Protein AF-A0A5C2RW11-F1 (afdb_monomer_lite)

pLDDT: mean 87.4, std 7.94, range [48.97, 96.69]

Organism: NCBI:txid1328759

Secondary structure (DSSP, 8-state):
-----TTS--HHHHHHHHHHHHHHHT----TTTS-GGGSSPPPPPHHHHHHHHHHHHHHHHHHHHHHSHHHHHHTTT-TTPSPS--

InterPro domains:
  IPR002156 Ribonuclease H domain [PS50879] (1-25)
  IPR012337 Ribonuclease H-like superfamily [SSF53098] (2-26)
  IPR036397 Ribonuclease H superfamily [G3DSA:3.30.420.10] (1-34)

Structure (mmCIF, N/CA/C/O backbone):
data_AF-A0A5C2RW11-F1
#
_entry.id   AF-A0A5C2RW11-F1
#
loop_
_atom_site.group_PDB
_atom_site.id
_atom_site.type_symbol
_atom_site.label_atom_id
_atom_site.label_alt_id
_atom_site.label_comp_id
_atom_site.label_asym_id
_atom_site.label_entity_id
_atom_site.label_seq_id
_atom_site.pdbx_PDB_ins_code
_atom_site.Cartn_x
_atom_site.Cartn_y
_atom_site.Cartn_z
_atom_site.occupancy
_atom_site.B_iso_or_equiv
_atom_site.auth_seq_id
_atom_site.auth_comp_id
_atom_site.auth_asym_id
_atom_site.auth_atom_id
_atom_site.pdbx_PDB_model_num
ATOM 1 N N . LEU A 1 1 ? -9.962 -5.261 27.935 1.00 71.81 1 LEU A N 1
ATOM 2 C CA . LEU A 1 1 ? -10.222 -5.773 26.568 1.00 71.81 1 LEU A CA 1
ATOM 3 C C . LEU A 1 1 ? -10.885 -7.134 26.687 1.00 71.81 1 LEU A C 1
ATOM 5 O O . LEU A 1 1 ? -10.436 -7.926 27.507 1.00 71.81 1 LEU A O 1
ATOM 9 N N . ARG A 1 2 ? -11.963 -7.376 25.936 1.00 85.88 2 ARG A N 1
ATOM 10 C CA . ARG A 1 2 ? -12.704 -8.642 25.946 1.00 85.88 2 ARG A CA 1
ATOM 11 C C . ARG A 1 2 ? -12.842 -9.108 24.504 1.00 85.88 2 ARG A C 1
ATOM 13 O O . ARG A 1 2 ? -13.325 -8.345 23.675 1.00 85.88 2 ARG A O 1
ATOM 20 N N . TRP A 1 3 ? -12.363 -10.310 24.216 1.00 86.94 3 TRP A N 1
ATOM 21 C CA . TRP A 1 3 ? -12.495 -10.904 22.892 1.00 86.94 3 TRP A CA 1
ATOM 22 C C . TRP A 1 3 ? -13.917 -11.417 22.716 1.00 86.94 3 TRP A C 1
ATOM 24 O O . TRP A 1 3 ? -14.485 -12.012 23.633 1.00 86.94 3 TRP A O 1
ATOM 34 N N . VAL A 1 4 ? -14.485 -11.139 21.550 1.00 87.50 4 VAL A N 1
ATOM 35 C CA . VAL A 1 4 ? -15.855 -11.486 21.192 1.00 87.50 4 VAL A CA 1
ATOM 36 C C . VAL A 1 4 ? -15.789 -12.294 19.893 1.00 87.50 4 VAL A C 1
ATOM 38 O O . VAL A 1 4 ? -15.014 -11.920 19.010 1.00 87.50 4 VAL A O 1
ATOM 41 N N . PRO A 1 5 ? -16.517 -13.416 19.774 1.00 87.81 5 PRO A N 1
ATOM 42 C CA . PRO A 1 5 ? -16.535 -14.191 18.540 1.00 87.81 5 PRO A CA 1
ATOM 43 C C . PRO A 1 5 ? -17.173 -13.380 17.405 1.00 87.81 5 PRO A C 1
ATOM 45 O O . PRO A 1 5 ? -18.202 -12.733 17.596 1.00 87.81 5 PRO A O 1
ATOM 48 N N . GLY A 1 6 ? -16.547 -13.415 16.228 1.00 84.31 6 GLY A N 1
ATOM 49 C CA . GLY A 1 6 ? -17.087 -12.792 15.019 1.00 84.31 6 GLY A CA 1
ATOM 50 C C . GLY A 1 6 ? -18.231 -13.611 14.418 1.00 84.31 6 GLY A C 1
ATOM 51 O O . GLY A 1 6 ? -18.289 -14.825 14.618 1.00 84.31 6 GLY A O 1
ATOM 52 N N . HIS A 1 7 ? -19.117 -12.950 13.668 1.00 76.12 7 HIS A N 1
ATOM 53 C CA . HIS A 1 7 ? -20.249 -13.577 12.967 1.00 76.12 7 HIS A CA 1
ATOM 54 C C . HIS A 1 7 ? -21.196 -14.366 13.889 1.00 76.12 7 HIS A C 1
ATOM 56 O O . HIS A 1 7 ? -21.664 -15.447 13.541 1.00 76.12 7 HIS A O 1
ATOM 62 N N . GLN A 1 8 ? -21.430 -13.852 15.096 1.00 84.38 8 GLN A N 1
ATOM 63 C CA . GLN A 1 8 ? -22.375 -14.419 16.069 1.00 84.38 8 GLN A CA 1
ATOM 64 C C . GLN A 1 8 ? -23.569 -13.483 16.312 1.00 84.38 8 GLN A C 1
ATOM 66 O O . GLN A 1 8 ? -24.169 -13.520 17.383 1.00 84.38 8 GLN A O 1
ATOM 71 N N . ASP A 1 9 ? -23.865 -12.599 15.353 1.00 84.62 9 ASP A N 1
ATOM 72 C CA . ASP A 1 9 ? -24.977 -11.639 15.403 1.00 84.62 9 ASP A CA 1
ATOM 73 C C . ASP A 1 9 ? -24.996 -10.775 16.675 1.00 84.62 9 ASP A C 1
ATOM 75 O O . ASP A 1 9 ? -26.038 -10.357 17.188 1.00 84.62 9 ASP A O 1
ATOM 79 N N . ILE A 1 10 ? -23.813 -10.486 17.217 1.00 88.25 10 ILE A N 1
ATOM 80 C CA . ILE A 1 10 ? -23.683 -9.634 18.394 1.00 88.25 10 ILE A CA 1
ATOM 81 C C . ILE A 1 10 ? -23.882 -8.202 17.922 1.00 88.25 10 ILE A C 1
ATOM 83 O O . ILE A 1 10 ? -22.988 -7.626 17.308 1.00 88.25 10 ILE A O 1
ATOM 87 N N . ALA A 1 11 ? -25.042 -7.626 18.237 1.00 89.06 11 ALA A N 1
ATOM 88 C CA . ALA A 1 11 ? -25.500 -6.348 17.687 1.00 89.06 11 ALA A CA 1
ATOM 89 C C . ALA A 1 11 ? -24.423 -5.245 17.669 1.00 89.06 11 ALA A C 1
ATOM 91 O O . ALA A 1 11 ? -24.236 -4.580 16.656 1.00 89.06 11 ALA A O 1
ATOM 92 N N . GLY A 1 12 ? -23.660 -5.087 18.758 1.00 88.19 12 GLY A N 1
ATOM 93 C CA . GLY A 1 12 ? -22.585 -4.090 18.822 1.00 88.19 12 GLY A CA 1
ATOM 94 C C . GLY A 1 12 ? -21.381 -4.393 17.918 1.00 88.19 12 GLY A C 1
ATOM 95 O O . GLY A 1 12 ? -20.774 -3.466 17.389 1.00 88.19 12 GLY A O 1
ATOM 96 N N . ASN A 1 13 ? -21.042 -5.670 17.719 1.00 89.62 13 ASN A N 1
ATOM 97 C CA . ASN A 1 13 ? -19.988 -6.089 16.792 1.00 89.62 13 ASN A CA 1
ATOM 98 C C . ASN A 1 13 ? -20.424 -5.880 15.338 1.00 89.62 13 ASN A C 1
ATOM 100 O O . ASN A 1 13 ? -19.673 -5.312 14.553 1.00 89.62 13 ASN A O 1
ATOM 104 N N . GLU A 1 14 ? -21.651 -6.281 15.004 1.00 91.19 14 GLU A N 1
ATOM 105 C CA . GLU A 1 14 ? -22.193 -6.132 13.650 1.00 91.19 14 GLU A CA 1
ATOM 106 C C . GLU A 1 14 ? -22.349 -4.656 13.267 1.00 91.19 14 GLU A C 1
ATOM 108 O O . GLU A 1 14 ? -22.005 -4.260 12.156 1.00 91.19 14 GLU A O 1
ATOM 113 N N . GLN A 1 15 ? -22.790 -3.807 14.201 1.00 90.56 15 GLN A N 1
ATOM 114 C CA . GLN A 1 15 ? -22.867 -2.367 13.959 1.00 90.56 15 GLN A CA 1
ATOM 115 C C . GLN A 1 15 ? -21.478 -1.761 13.726 1.00 90.56 15 GLN A C 1
ATOM 117 O O . GLN A 1 15 ? -21.305 -0.968 12.803 1.00 90.56 15 GLN A O 1
ATOM 122 N N . ALA A 1 16 ? -20.474 -2.164 14.509 1.00 89.56 16 ALA A N 1
ATOM 123 C CA . ALA A 1 16 ? -19.100 -1.718 14.298 1.00 89.56 16 ALA A CA 1
ATOM 124 C C . ALA A 1 16 ? -18.535 -2.175 12.940 1.00 89.56 16 ALA A C 1
ATOM 126 O O . ALA A 1 16 ? -17.856 -1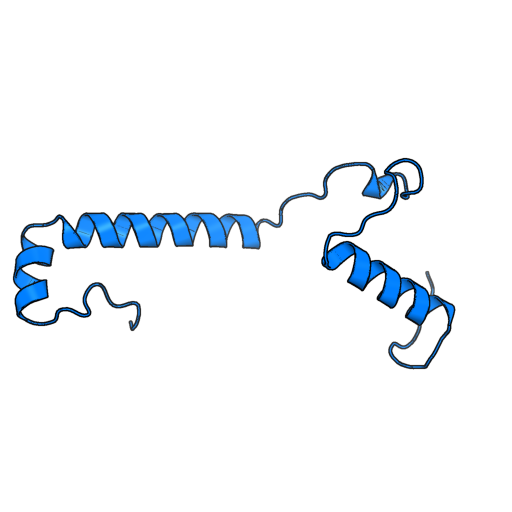.395 12.276 1.00 89.56 16 ALA A O 1
ATOM 127 N N . ASP A 1 17 ? -18.830 -3.404 12.509 1.00 90.06 17 ASP A N 1
ATOM 128 C CA . ASP A 1 17 ? -18.412 -3.930 11.205 1.00 90.06 17 ASP A CA 1
ATOM 129 C C . ASP A 1 17 ? -19.092 -3.194 10.037 1.00 90.06 17 ASP A C 1
ATOM 131 O O . ASP A 1 17 ? -18.431 -2.829 9.062 1.00 90.06 17 ASP A O 1
ATOM 135 N N . CYS A 1 18 ? -20.389 -2.894 10.152 1.00 91.50 18 CYS A N 1
ATOM 136 C CA . CYS A 1 18 ? -21.113 -2.070 9.182 1.00 91.50 18 CYS A CA 1
ATOM 137 C C . CYS A 1 18 ? -20.483 -0.678 9.028 1.00 91.50 18 CYS A C 1
ATOM 139 O O . CYS A 1 18 ? -20.176 -0.267 7.910 1.00 91.50 18 CYS A O 1
ATOM 141 N N . GLU A 1 19 ? -20.233 0.025 10.134 1.00 90.94 19 GLU A N 1
ATOM 142 C CA . GLU A 1 19 ? -19.596 1.350 10.107 1.00 90.94 19 GLU A CA 1
ATOM 143 C C . GLU A 1 19 ? -18.164 1.280 9.551 1.00 90.94 19 GLU A C 1
ATOM 145 O O . GLU A 1 19 ? -17.743 2.141 8.778 1.00 90.94 19 GLU A O 1
ATOM 150 N N . ALA A 1 20 ? -17.415 0.221 9.877 1.00 89.56 20 ALA A N 1
ATOM 151 C CA . ALA A 1 20 ? -16.081 -0.000 9.324 1.00 89.56 20 ALA A CA 1
ATOM 152 C C . ALA A 1 20 ? -16.109 -0.214 7.800 1.00 89.56 20 ALA A C 1
ATOM 154 O O . ALA A 1 20 ? -15.240 0.302 7.093 1.00 89.56 20 ALA A O 1
ATOM 155 N N . LYS A 1 21 ? -17.111 -0.932 7.277 1.00 91.81 21 LYS A N 1
ATOM 156 C CA . LYS A 1 21 ? -17.318 -1.111 5.831 1.00 91.81 21 LYS A CA 1
ATOM 157 C C . LYS A 1 21 ? -17.674 0.202 5.134 1.00 91.81 21 LYS A C 1
ATOM 159 O O . LYS A 1 21 ? -17.117 0.473 4.072 1.00 91.81 21 LYS A O 1
ATOM 164 N N . LEU A 1 22 ? -18.540 1.026 5.729 1.00 91.50 22 LEU A N 1
ATOM 165 C CA . LEU A 1 22 ? -18.877 2.359 5.208 1.00 91.50 22 LEU A CA 1
ATOM 166 C C . LEU A 1 22 ? -17.637 3.263 5.157 1.00 91.50 22 LEU A C 1
ATOM 168 O O . LEU A 1 22 ? -17.316 3.825 4.109 1.00 91.50 22 LEU A O 1
ATOM 172 N N . ALA A 1 23 ? -16.856 3.290 6.240 1.00 88.88 23 ALA A N 1
ATOM 173 C CA . ALA A 1 23 ? -15.594 4.023 6.292 1.00 88.88 23 ALA A CA 1
ATOM 174 C C . ALA A 1 23 ? -14.585 3.549 5.237 1.00 88.88 23 ALA A C 1
ATOM 176 O O . ALA A 1 23 ? -13.918 4.371 4.606 1.00 88.88 23 ALA A O 1
ATOM 177 N N . ALA A 1 24 ? -14.491 2.238 4.997 1.00 86.44 24 ALA A N 1
ATOM 178 C CA . ALA A 1 24 ? -13.635 1.679 3.952 1.00 86.44 24 ALA A CA 1
ATOM 179 C C . ALA A 1 24 ? -14.106 2.035 2.529 1.00 86.44 24 ALA A C 1
ATOM 181 O O . ALA A 1 24 ? -13.274 2.137 1.626 1.00 86.44 24 ALA A O 1
ATOM 182 N N . ALA A 1 25 ? -15.411 2.246 2.327 1.00 90.81 25 ALA A N 1
ATOM 183 C CA . ALA A 1 25 ? -15.979 2.714 1.063 1.00 90.81 25 ALA A CA 1
ATOM 184 C C . ALA A 1 25 ? -15.759 4.222 0.819 1.00 90.81 25 ALA A C 1
ATOM 186 O O . ALA A 1 25 ? -15.899 4.681 -0.313 1.00 90.81 25 ALA A O 1
ATOM 187 N N . GLY A 1 26 ? -15.359 4.972 1.851 1.00 85.06 26 GLY A N 1
ATOM 188 C CA . GLY A 1 26 ? -15.059 6.404 1.784 1.00 85.06 26 GLY A CA 1
ATOM 189 C C . GLY A 1 26 ? -16.006 7.285 2.600 1.00 85.06 26 GLY A C 1
ATOM 190 O O . GLY A 1 26 ? -15.730 8.476 2.753 1.00 85.06 26 GLY A O 1
ATOM 191 N N . ASP A 1 27 ? -17.069 6.714 3.170 1.00 87.31 27 ASP A N 1
ATOM 192 C CA . ASP A 1 27 ? -18.029 7.437 3.999 1.00 87.31 27 ASP A CA 1
ATOM 193 C C . ASP A 1 27 ? -17.516 7.521 5.436 1.00 87.31 27 ASP A C 1
ATOM 195 O O . ASP A 1 27 ? -17.518 6.544 6.180 1.00 87.31 27 ASP A O 1
ATOM 199 N N . SER A 1 28 ? -17.054 8.701 5.846 1.00 84.06 28 SER A N 1
ATOM 200 C CA . SER A 1 28 ? -16.512 8.911 7.189 1.00 84.06 28 SER A CA 1
ATOM 201 C C . SER A 1 28 ? -17.297 9.965 7.953 1.00 84.06 28 SER A C 1
ATOM 203 O O . SER A 1 28 ? -17.725 10.985 7.411 1.00 84.06 28 SER A O 1
ATOM 205 N N . SER A 1 29 ? -17.454 9.729 9.253 1.00 86.50 29 SER A N 1
ATOM 206 C CA . SER A 1 29 ? -18.013 10.718 10.170 1.00 86.50 29 SER A CA 1
ATOM 207 C C . SER A 1 29 ? -17.115 11.959 10.287 1.00 86.50 29 SER A C 1
ATOM 209 O O . SER A 1 29 ? -15.931 11.956 9.943 1.00 86.50 29 SER A O 1
ATOM 211 N N . SER A 1 30 ? -17.669 13.045 10.829 1.00 89.44 30 SER A N 1
ATOM 212 C CA . SER A 1 30 ? -16.882 14.239 11.148 1.00 89.44 30 SER A CA 1
ATOM 213 C C . SER A 1 30 ? -15.714 1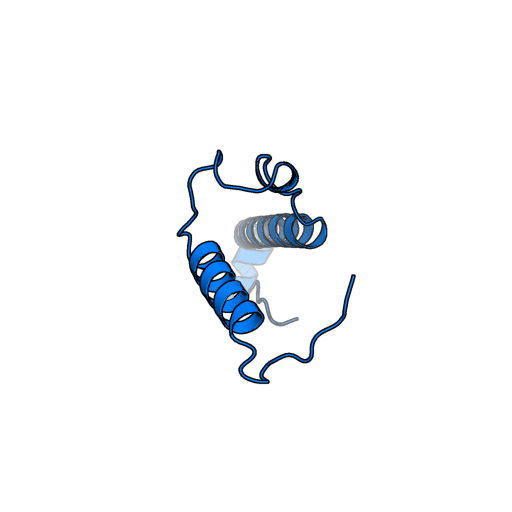3.907 12.082 1.00 89.44 30 SER A C 1
ATOM 215 O O . SER A 1 30 ? -15.882 13.220 13.089 1.00 89.44 30 SER A O 1
ATOM 217 N N . ILE A 1 31 ? -14.543 14.494 11.827 1.00 87.75 31 ILE A N 1
ATOM 218 C CA . ILE A 1 31 ? -13.314 14.259 12.604 1.00 87.75 31 ILE A CA 1
ATOM 219 C C . ILE A 1 31 ? -13.475 14.528 14.111 1.00 87.75 31 ILE A C 1
ATOM 221 O O . ILE A 1 31 ? -12.755 13.966 14.931 1.00 87.75 31 ILE A O 1
ATOM 225 N N . ARG A 1 32 ? -14.436 15.377 14.504 1.00 89.75 32 ARG A N 1
ATOM 226 C CA . ARG A 1 32 ? -14.737 15.677 15.916 1.00 89.75 32 ARG A CA 1
ATOM 227 C C . ARG A 1 32 ? -15.427 14.514 16.634 1.00 89.75 32 ARG A C 1
ATOM 229 O O . ARG A 1 32 ? -15.260 14.384 17.845 1.00 89.75 32 ARG A O 1
ATOM 236 N N . LEU A 1 33 ? -16.172 13.692 15.894 1.00 90.12 33 LEU A N 1
ATOM 237 C CA . LEU A 1 33 ? -16.866 12.502 16.395 1.00 90.12 33 LEU A CA 1
ATOM 238 C C . LEU A 1 33 ? -15.933 11.289 16.479 1.00 90.12 33 LEU A C 1
ATOM 240 O O . LEU A 1 33 ? -16.205 10.358 17.231 1.00 90.12 33 LEU A O 1
ATOM 244 N N . LEU A 1 34 ? -14.806 11.320 15.763 1.00 88.75 34 LEU A N 1
ATOM 245 C CA . LEU A 1 34 ? -13.815 10.257 15.821 1.00 88.75 34 LEU A CA 1
ATOM 246 C C . LEU A 1 34 ? -13.074 10.238 17.174 1.00 88.75 34 LEU A C 1
ATOM 248 O O . LEU A 1 34 ? -12.788 11.300 17.756 1.00 88.75 34 LEU A O 1
ATOM 252 N N . PRO A 1 35 ? -12.696 9.042 17.664 1.00 88.50 35 PRO A N 1
ATOM 253 C CA . PRO A 1 35 ? -11.779 8.897 18.788 1.00 88.50 35 PRO A CA 1
ATOM 254 C C . PRO A 1 35 ? -10.476 9.673 18.546 1.00 88.50 35 PRO A C 1
ATOM 256 O O . PRO A 1 35 ? -10.007 9.694 17.408 1.00 88.50 35 PRO A O 1
ATOM 259 N N . PRO A 1 36 ? -9.833 10.259 19.578 1.00 89.38 36 PRO A N 1
ATOM 260 C CA . PRO A 1 36 ? -8.624 11.077 19.419 1.00 89.38 36 PRO A CA 1
ATOM 261 C C . PRO A 1 36 ? -7.517 10.437 18.567 1.00 89.38 36 PRO A C 1
ATOM 263 O O . PRO A 1 36 ? -6.879 11.132 17.782 1.00 89.38 36 PRO A O 1
ATOM 266 N N . ALA A 1 37 ? -7.342 9.116 18.667 1.00 86.25 37 ALA A N 1
ATOM 267 C CA . ALA A 1 37 ? -6.358 8.354 17.896 1.00 86.25 37 ALA A CA 1
ATOM 268 C C . ALA A 1 37 ? -6.620 8.341 16.376 1.00 86.25 37 ALA A C 1
ATOM 270 O O . ALA A 1 37 ? -5.682 8.196 15.602 1.00 86.25 37 ALA A O 1
ATOM 271 N N . LEU A 1 38 ? -7.875 8.508 15.951 1.00 87.44 38 LEU A N 1
ATOM 272 C CA . LEU A 1 38 ? -8.299 8.512 14.545 1.00 87.44 38 LEU A CA 1
ATOM 273 C C . LEU A 1 38 ? -8.534 9.929 14.000 1.00 87.44 38 LEU A C 1
ATOM 275 O O . LEU A 1 38 ? -8.966 10.093 12.864 1.00 87.44 38 LEU A O 1
ATOM 279 N N . ARG A 1 39 ? -8.252 10.971 14.796 1.00 91.12 39 ARG A N 1
ATOM 280 C CA . ARG A 1 39 ? -8.330 12.376 14.350 1.00 91.12 39 ARG A CA 1
ATOM 281 C C . ARG A 1 39 ? -7.107 12.819 13.558 1.00 91.12 39 ARG A C 1
ATOM 283 O O . ARG A 1 39 ? -7.089 13.930 13.041 1.00 91.12 39 ARG A O 1
ATOM 290 N N . GLN A 1 40 ? -6.074 11.988 13.520 1.00 88.25 40 GLN A N 1
ATOM 291 C CA . GLN A 1 40 ? -4.871 12.214 12.737 1.00 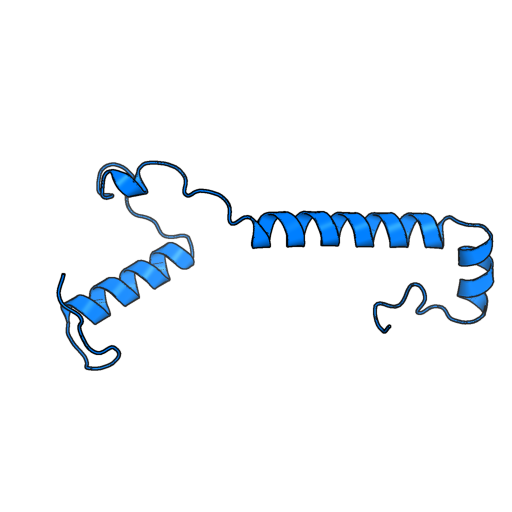88.25 40 GLN A CA 1
ATOM 292 C C . GLN A 1 40 ? -4.834 11.217 11.577 1.00 88.25 40 GLN A C 1
ATOM 294 O O . GLN A 1 40 ? -5.381 10.118 11.708 1.00 88.25 40 GLN A O 1
ATOM 299 N N . PRO A 1 41 ? -4.185 11.568 10.455 1.00 85.00 41 PRO A N 1
ATOM 300 C CA . PRO A 1 41 ? -3.970 10.628 9.368 1.00 85.00 41 PRO A CA 1
ATOM 301 C C . PRO A 1 41 ? -3.290 9.356 9.877 1.00 85.00 41 PRO A C 1
ATOM 303 O O . PRO A 1 41 ? -2.309 9.417 10.622 1.00 85.00 41 PRO A O 1
ATOM 306 N N . LEU A 1 42 ? -3.807 8.201 9.459 1.00 85.62 42 LEU A N 1
ATOM 307 C CA . LEU A 1 42 ? -3.182 6.926 9.779 1.00 85.62 42 LEU A CA 1
ATOM 308 C C . LEU A 1 42 ? -1.802 6.835 9.111 1.00 85.62 42 LEU A C 1
ATOM 310 O O . LEU A 1 42 ? -1.629 7.310 7.982 1.00 85.62 42 LEU A O 1
ATOM 314 N N . PRO A 1 43 ? -0.817 6.206 9.772 1.00 87.50 43 PRO A N 1
ATOM 315 C CA . PRO A 1 43 ? 0.483 5.990 9.167 1.00 87.50 43 PRO A CA 1
ATOM 316 C C . PRO A 1 43 ? 0.347 5.130 7.908 1.00 87.50 43 PRO A C 1
ATOM 318 O O . PRO A 1 43 ? -0.405 4.154 7.862 1.00 87.50 43 PRO A O 1
ATOM 321 N N . VAL A 1 44 ? 1.116 5.480 6.880 1.00 87.31 44 VAL A N 1
ATOM 322 C CA . VAL A 1 44 ? 1.156 4.702 5.642 1.00 87.31 44 VAL A CA 1
ATOM 323 C C . VAL A 1 44 ? 1.810 3.352 5.924 1.00 87.31 44 VAL A C 1
ATOM 325 O O . VAL A 1 44 ? 2.899 3.274 6.492 1.00 87.31 44 VAL A O 1
ATOM 328 N N . SER A 1 45 ? 1.163 2.273 5.485 1.00 92.06 45 SER A N 1
ATOM 329 C CA . SER A 1 45 ? 1.750 0.935 5.550 1.00 92.06 45 SER A CA 1
ATOM 330 C C . SER A 1 45 ? 3.051 0.884 4.745 1.00 92.06 45 SER A C 1
ATOM 332 O O . SER A 1 45 ? 3.051 1.102 3.531 1.00 92.06 45 SER A O 1
ATOM 334 N N . LEU A 1 46 ? 4.158 0.531 5.407 1.00 93.38 46 LEU A N 1
ATOM 335 C CA . LEU A 1 46 ? 5.470 0.378 4.770 1.00 93.38 46 LEU A CA 1
ATOM 336 C C . LEU A 1 46 ? 5.421 -0.609 3.595 1.00 93.38 46 LEU A C 1
ATOM 338 O O . LEU A 1 46 ? 6.021 -0.369 2.548 1.00 93.38 46 LEU A O 1
ATOM 342 N N . ALA A 1 47 ? 4.687 -1.714 3.754 1.00 94.25 47 ALA A N 1
ATOM 343 C CA . ALA A 1 47 ? 4.512 -2.703 2.696 1.00 94.25 47 ALA A CA 1
ATOM 344 C C . ALA A 1 47 ? 3.798 -2.094 1.483 1.00 94.25 47 ALA A C 1
ATOM 346 O O . ALA A 1 47 ? 4.233 -2.292 0.348 1.00 94.25 47 ALA A O 1
ATOM 347 N N . LYS A 1 48 ? 2.749 -1.293 1.717 1.00 91.88 48 LYS A N 1
ATOM 348 C CA . LYS A 1 48 ? 2.026 -0.617 0.637 1.00 91.88 48 LYS A CA 1
ATOM 349 C C . LYS A 1 48 ? 2.901 0.414 -0.072 1.00 91.88 48 LYS A C 1
ATOM 351 O O . LYS A 1 48 ? 2.899 0.452 -1.299 1.00 91.88 48 LYS A O 1
ATOM 356 N N . ALA A 1 49 ? 3.687 1.189 0.674 1.00 94.50 49 ALA A N 1
ATOM 357 C CA . ALA A 1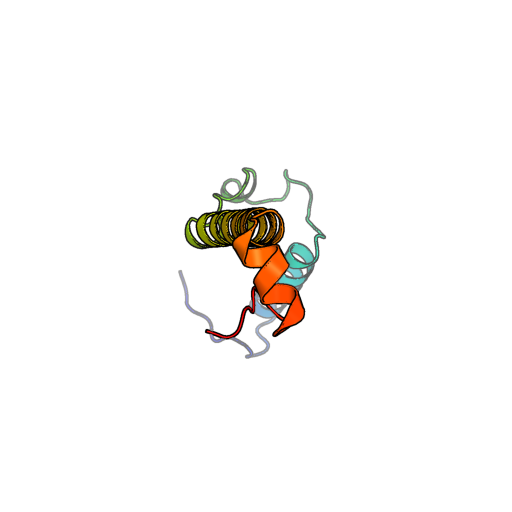 49 ? 4.628 2.151 0.103 1.00 94.50 49 ALA A CA 1
ATOM 358 C C . ALA A 1 49 ? 5.658 1.465 -0.815 1.00 94.50 49 ALA A C 1
ATOM 360 O O . ALA A 1 49 ? 5.863 1.902 -1.947 1.00 94.50 49 ALA A O 1
ATOM 361 N N . LYS A 1 50 ? 6.236 0.335 -0.379 1.00 96.31 50 LYS A N 1
ATOM 362 C CA . LYS A 1 50 ? 7.151 -0.472 -1.206 1.00 96.31 50 LYS A CA 1
ATOM 363 C C . LYS A 1 50 ? 6.483 -1.000 -2.476 1.00 96.31 50 LYS A C 1
ATOM 365 O O . LYS A 1 50 ? 7.083 -0.934 -3.542 1.00 96.31 50 LYS A O 1
ATOM 370 N N . GLN A 1 51 ? 5.248 -1.497 -2.384 1.00 95.38 51 GLN A N 1
ATOM 371 C CA . GLN A 1 51 ? 4.505 -1.975 -3.556 1.00 95.38 51 GLN A CA 1
ATOM 372 C C . GLN A 1 51 ? 4.271 -0.866 -4.587 1.00 95.38 51 GLN A C 1
ATOM 374 O O . GLN A 1 51 ? 4.449 -1.102 -5.779 1.00 95.38 51 GLN A O 1
ATOM 379 N N . VAL A 1 52 ? 3.887 0.334 -4.139 1.00 96.00 52 VAL A N 1
ATOM 380 C CA . VAL A 1 52 ? 3.692 1.489 -5.031 1.00 96.00 52 VAL A CA 1
ATOM 381 C C . VAL A 1 52 ? 5.005 1.848 -5.722 1.00 96.00 52 VAL A C 1
ATOM 383 O O . VAL A 1 52 ? 5.041 1.940 -6.946 1.00 96.00 52 VAL A O 1
ATOM 386 N N . TYR A 1 53 ? 6.092 1.950 -4.958 1.00 96.69 53 TYR A N 1
ATOM 387 C CA . TYR A 1 53 ? 7.407 2.273 -5.504 1.00 96.69 53 TYR A CA 1
ATOM 388 C C . TYR A 1 53 ? 7.907 1.229 -6.515 1.00 96.69 53 TYR A C 1
ATOM 390 O O . TYR A 1 53 ? 8.374 1.585 -7.595 1.00 96.69 53 TYR A O 1
ATOM 398 N N . ASN A 1 54 ? 7.768 -0.064 -6.207 1.00 96.19 54 ASN A N 1
ATOM 399 C CA . ASN A 1 54 ? 8.163 -1.136 -7.122 1.00 96.19 54 ASN A CA 1
ATOM 400 C C . ASN A 1 54 ? 7.347 -1.102 -8.418 1.00 96.19 54 ASN A C 1
ATOM 402 O O . ASN A 1 54 ? 7.916 -1.242 -9.496 1.00 96.19 54 ASN A O 1
ATOM 406 N N . LYS A 1 55 ? 6.039 -0.835 -8.331 1.00 95.50 55 LYS A N 1
ATOM 407 C CA . LYS A 1 55 ? 5.178 -0.693 -9.509 1.00 95.50 55 LYS A CA 1
ATOM 408 C C . LYS A 1 55 ? 5.621 0.470 -10.403 1.00 95.50 55 LYS A C 1
ATOM 410 O O . LYS A 1 55 ? 5.668 0.323 -11.622 1.00 95.50 55 LYS A O 1
ATOM 415 N N . GLU A 1 56 ? 5.974 1.614 -9.817 1.00 96.56 56 GLU A N 1
ATOM 416 C CA . GLU A 1 56 ? 6.549 2.734 -10.575 1.00 96.56 56 GLU A CA 1
ATOM 417 C C . GLU A 1 56 ? 7.887 2.358 -11.226 1.00 96.56 56 GLU A C 1
ATOM 419 O O . GLU A 1 56 ? 8.165 2.738 -12.366 1.00 96.56 56 GLU A O 1
ATOM 424 N N . LEU A 1 57 ? 8.727 1.602 -10.515 1.00 96.12 57 LEU A N 1
ATOM 425 C CA . LEU A 1 57 ? 10.020 1.156 -11.022 1.00 96.12 57 LEU A CA 1
ATOM 426 C C . LEU A 1 57 ? 9.865 0.202 -12.214 1.00 96.12 57 LEU A C 1
ATOM 428 O O . LEU A 1 57 ? 10.557 0.372 -13.217 1.00 96.12 57 LEU A O 1
ATOM 432 N N . GLU A 1 58 ? 8.938 -0.752 -12.132 1.00 93.38 58 GLU A N 1
ATOM 433 C CA . GLU A 1 58 ? 8.595 -1.679 -13.217 1.00 93.38 58 GLU A CA 1
ATOM 434 C C . GLU A 1 58 ? 8.105 -0.935 -14.464 1.00 93.38 58 GLU A C 1
ATOM 436 O O . GLU A 1 58 ? 8.554 -1.223 -15.575 1.00 93.38 58 GLU A O 1
ATOM 441 N N . GLN A 1 59 ? 7.244 0.075 -14.293 1.00 93.06 59 GLN A N 1
ATOM 442 C CA . GLN A 1 59 ? 6.771 0.914 -15.399 1.00 93.06 59 GLN A CA 1
ATOM 443 C C . GLN A 1 59 ? 7.932 1.633 -16.097 1.00 93.06 59 GLN A C 1
ATOM 445 O O . GLN A 1 59 ? 8.100 1.511 -17.313 1.00 93.06 59 GLN A O 1
ATOM 450 N N . ARG A 1 60 ? 8.797 2.302 -15.324 1.00 95.19 60 ARG A N 1
ATOM 451 C CA . ARG A 1 60 ? 9.983 2.992 -15.859 1.00 95.19 60 ARG A CA 1
ATOM 452 C C . ARG A 1 60 ? 10.954 2.025 -16.532 1.00 95.19 60 ARG A C 1
ATOM 454 O O . ARG A 1 60 ? 11.552 2.357 -17.557 1.00 95.19 60 ARG A O 1
ATOM 461 N N . ALA A 1 61 ? 11.137 0.833 -15.968 1.00 92.12 61 ALA A N 1
ATOM 462 C CA . ALA A 1 61 ? 11.979 -0.202 -16.554 1.00 92.12 61 ALA A CA 1
ATOM 463 C C . ALA A 1 61 ? 11.424 -0.663 -17.910 1.00 92.12 61 ALA A C 1
ATOM 465 O O . ALA A 1 61 ? 12.178 -0.742 -18.883 1.00 92.12 61 ALA A O 1
ATOM 466 N N . ALA A 1 62 ? 10.111 -0.885 -18.006 1.00 90.56 62 ALA A N 1
ATOM 467 C CA . ALA A 1 62 ? 9.449 -1.270 -19.248 1.00 90.56 62 ALA A CA 1
ATOM 468 C C . ALA A 1 62 ? 9.563 -0.184 -20.331 1.00 90.56 62 ALA A C 1
ATOM 470 O O . ALA A 1 62 ? 9.869 -0.487 -21.485 1.00 90.56 62 ALA A O 1
ATOM 471 N N . GLU A 1 63 ? 9.366 1.085 -19.969 1.00 92.38 63 GLU A N 1
ATOM 472 C CA . GLU A 1 63 ? 9.549 2.229 -20.872 1.00 92.38 63 GLU A CA 1
ATOM 473 C C . GLU A 1 63 ? 10.982 2.311 -21.402 1.00 92.38 63 GLU A C 1
ATOM 475 O O . GLU A 1 63 ? 11.201 2.362 -22.616 1.00 92.38 63 GLU A O 1
ATOM 480 N N . ARG A 1 64 ? 11.975 2.244 -20.505 1.00 93.12 64 ARG A N 1
ATOM 481 C CA . ARG A 1 64 ? 13.398 2.250 -20.875 1.00 93.12 64 ARG A CA 1
ATOM 482 C C . ARG A 1 64 ? 13.761 1.071 -21.770 1.00 93.12 64 ARG A C 1
ATOM 484 O O . ARG A 1 64 ? 14.505 1.245 -22.735 1.00 93.12 64 ARG A O 1
ATOM 491 N N . TRP A 1 65 ? 13.229 -0.116 -21.481 1.00 90.25 65 TRP A N 1
ATOM 492 C CA . TRP A 1 65 ? 13.440 -1.297 -22.310 1.00 90.25 65 TRP A CA 1
ATOM 493 C C . TRP A 1 65 ? 12.919 -1.078 -23.731 1.00 90.25 65 TRP A C 1
ATOM 495 O O . TRP A 1 65 ? 13.688 -1.231 -24.683 1.00 90.25 65 TRP A O 1
ATOM 505 N N . ARG A 1 66 ? 11.662 -0.641 -23.886 1.00 89.19 66 ARG A N 1
ATOM 506 C CA . ARG A 1 66 ? 11.052 -0.351 -25.198 1.00 89.19 66 ARG A CA 1
ATOM 507 C C . ARG A 1 66 ? 11.811 0.739 -25.962 1.00 89.19 66 ARG A C 1
ATOM 509 O O . ARG A 1 66 ? 11.997 0.630 -27.172 1.00 89.19 66 ARG A O 1
ATOM 516 N N . ALA A 1 67 ? 12.313 1.753 -25.258 1.00 91.19 67 ALA A N 1
ATOM 517 C CA . ALA A 1 67 ? 13.113 2.830 -25.839 1.00 91.19 67 ALA A CA 1
ATOM 518 C C . ALA A 1 67 ? 14.542 2.405 -26.235 1.00 91.19 67 ALA A C 1
ATOM 520 O O . ALA A 1 67 ? 15.230 3.130 -26.960 1.00 91.19 67 ALA A O 1
ATOM 521 N N . SER A 1 68 ? 15.020 1.239 -25.799 1.00 92.62 68 SER A N 1
ATOM 522 C CA . SER A 1 68 ? 16.361 0.759 -26.136 1.00 92.62 68 SER A CA 1
ATOM 523 C C . SER A 1 68 ? 16.437 0.192 -27.561 1.00 92.62 68 SER A C 1
ATOM 525 O O . SER A 1 68 ? 15.467 -0.331 -28.111 1.00 92.62 68 SER A O 1
ATOM 527 N N . ALA A 1 69 ? 17.625 0.241 -28.174 1.00 92.69 69 ALA A N 1
ATOM 528 C CA . ALA A 1 69 ? 17.847 -0.363 -29.492 1.00 92.69 69 ALA A CA 1
ATOM 529 C C . ALA A 1 69 ? 17.596 -1.881 -29.490 1.00 92.69 69 ALA A C 1
ATOM 531 O O . ALA A 1 69 ? 17.107 -2.430 -30.476 1.00 92.69 69 ALA A O 1
ATOM 532 N N . ARG A 1 70 ? 17.918 -2.550 -28.375 1.00 89.38 70 ARG A N 1
ATOM 533 C CA . ARG A 1 70 ? 17.676 -3.984 -28.189 1.00 89.38 70 ARG A CA 1
ATOM 534 C C . ARG A 1 70 ? 16.185 -4.272 -28.064 1.00 89.38 70 ARG A C 1
ATOM 536 O O . ARG A 1 70 ? 15.698 -5.115 -28.804 1.00 89.38 70 ARG A O 1
ATOM 543 N N . GLY A 1 71 ? 15.462 -3.520 -27.235 1.00 88.44 71 GLY A N 1
ATOM 544 C CA . GLY A 1 71 ? 14.013 -3.654 -27.080 1.00 88.44 71 GLY A CA 1
ATOM 545 C C . GLY A 1 71 ? 13.264 -3.475 -28.399 1.00 88.44 71 GLY A C 1
ATOM 546 O O . GLY A 1 71 ? 12.473 -4.337 -28.760 1.00 88.44 71 GLY A O 1
ATOM 547 N N . ARG A 1 72 ? 13.603 -2.448 -29.194 1.00 88.00 72 ARG A N 1
ATOM 548 C CA . ARG A 1 72 ? 13.017 -2.256 -30.537 1.00 88.00 72 ARG A CA 1
ATOM 549 C C . ARG A 1 72 ? 13.267 -3.424 -31.493 1.00 88.00 72 ARG A C 1
ATOM 551 O O . ARG A 1 72 ? 12.400 -3.756 -32.294 1.00 88.00 72 ARG A O 1
ATOM 558 N N . LYS A 1 73 ? 14.461 -4.026 -31.455 1.00 88.50 73 LYS A N 1
ATOM 559 C CA . LYS A 1 73 ? 14.776 -5.209 -32.276 1.00 88.50 73 LYS A CA 1
ATOM 560 C C . LYS A 1 73 ? 13.999 -6.430 -31.794 1.00 88.50 73 LYS A C 1
ATOM 562 O O . LYS A 1 73 ? 13.448 -7.153 -32.615 1.00 88.50 73 LYS A O 1
ATOM 567 N N . PHE A 1 74 ? 13.941 -6.631 -30.481 1.00 86.69 74 PHE A N 1
ATOM 568 C CA . PHE A 1 74 ? 13.302 -7.789 -29.866 1.00 86.69 74 PHE A CA 1
ATOM 569 C C . PHE A 1 74 ? 11.777 -7.767 -30.017 1.00 86.69 74 PHE A C 1
ATOM 571 O O . PHE A 1 74 ? 11.173 -8.810 -30.224 1.00 86.69 74 PHE A O 1
ATOM 578 N N . GLN A 1 75 ? 11.170 -6.578 -30.049 1.00 84.81 75 GLN A N 1
ATOM 579 C CA . GLN A 1 75 ? 9.738 -6.396 -30.303 1.00 84.81 75 GLN A CA 1
ATOM 580 C C . GLN A 1 75 ? 9.286 -6.942 -31.670 1.00 84.81 75 GLN A C 1
ATOM 582 O O . GLN A 1 75 ? 8.118 -7.267 -31.848 1.00 84.81 75 GLN A O 1
ATOM 587 N N . ARG A 1 76 ? 10.203 -7.063 -32.643 1.00 83.12 76 ARG A N 1
ATOM 588 C CA . ARG A 1 76 ? 9.919 -7.691 -33.947 1.00 83.12 76 ARG A CA 1
ATOM 589 C C . ARG A 1 76 ? 9.814 -9.213 -33.864 1.00 83.12 76 ARG A C 1
ATOM 591 O O . ARG A 1 76 ? 9.219 -9.814 -34.747 1.00 83.12 76 ARG A O 1
ATOM 598 N N . VAL A 1 77 ? 10.445 -9.814 -32.857 1.00 85.44 77 VAL A N 1
ATOM 599 C CA . VAL A 1 77 ? 10.450 -11.262 -32.619 1.00 85.44 77 VAL A CA 1
ATOM 600 C C . VAL A 1 77 ? 9.277 -11.637 -31.723 1.00 85.44 77 VAL A C 1
ATOM 602 O O . VAL A 1 77 ? 8.553 -12.576 -32.030 1.00 8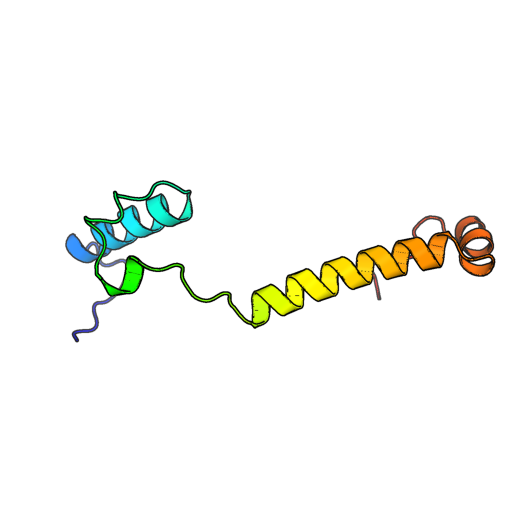5.44 77 VAL A O 1
ATOM 605 N N . ASP A 1 78 ? 9.070 -10.871 -30.652 1.00 81.06 78 ASP A N 1
ATOM 606 C CA . ASP A 1 78 ? 7.944 -11.046 -29.744 1.00 81.06 78 ASP A CA 1
ATOM 607 C C . ASP A 1 78 ? 7.399 -9.677 -29.286 1.00 81.06 78 ASP A C 1
ATOM 609 O O . ASP A 1 78 ? 8.062 -8.955 -28.527 1.00 81.06 78 ASP A O 1
ATOM 613 N N . PRO A 1 79 ? 6.189 -9.295 -29.736 1.00 78.81 79 PRO A N 1
ATOM 614 C CA . PRO A 1 79 ? 5.567 -8.029 -29.370 1.00 78.81 79 PRO A CA 1
ATOM 615 C C . PRO A 1 79 ? 5.058 -7.990 -27.920 1.00 78.81 79 PRO A C 1
ATOM 617 O O . PRO A 1 79 ? 4.769 -6.899 -27.426 1.00 78.81 79 PRO A O 1
ATOM 620 N N . ALA A 1 80 ? 4.961 -9.128 -27.221 1.00 78.69 80 ALA A N 1
ATOM 621 C CA . ALA A 1 80 ? 4.513 -9.199 -25.828 1.00 78.69 80 ALA A CA 1
ATOM 622 C C . ALA A 1 80 ? 5.604 -8.798 -24.813 1.00 78.69 80 ALA A C 1
ATOM 624 O O . ALA A 1 80 ? 5.355 -8.769 -23.606 1.00 78.69 80 ALA A O 1
ATOM 625 N N . ILE A 1 81 ? 6.812 -8.468 -25.285 1.00 77.75 81 ILE A N 1
ATOM 626 C CA . ILE A 1 81 ? 7.960 -8.102 -24.450 1.00 77.75 81 ILE A CA 1
ATOM 627 C C . ILE A 1 81 ? 8.027 -6.574 -24.261 1.00 77.75 81 ILE A C 1
ATOM 629 O O . ILE A 1 81 ? 7.842 -5.818 -25.218 1.00 77.75 81 ILE A O 1
ATOM 633 N N . PRO A 1 82 ? 8.325 -6.064 -23.049 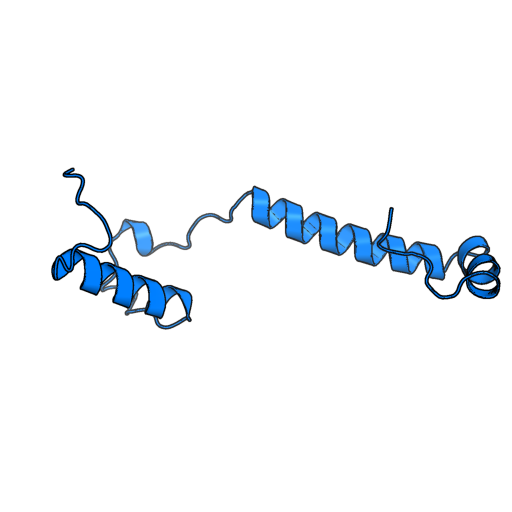1.00 72.25 82 PRO A N 1
ATOM 634 C CA . PRO A 1 82 ? 8.705 -6.786 -21.835 1.00 72.25 82 PRO A CA 1
ATOM 635 C C . PRO A 1 82 ? 7.480 -7.414 -21.169 1.00 72.25 82 PRO A C 1
ATOM 637 O O . PRO A 1 82 ? 6.512 -6.719 -20.862 1.00 72.25 82 PRO A O 1
ATOM 640 N N . SER A 1 83 ? 7.527 -8.733 -20.989 1.00 68.88 83 SER A N 1
ATOM 641 C CA . SER A 1 83 ? 6.408 -9.494 -20.450 1.00 68.88 83 SER A CA 1
ATOM 642 C C . SER A 1 83 ? 6.466 -9.487 -18.922 1.00 68.88 83 SER A C 1
ATOM 644 O O . SER A 1 83 ? 7.551 -9.476 -18.346 1.00 68.88 83 SER A O 1
ATOM 646 N N . SER A 1 84 ? 5.307 -9.516 -18.266 1.00 64.50 84 SER A N 1
ATOM 647 C CA . SER A 1 84 ? 5.214 -9.716 -16.812 1.00 64.50 84 SER A CA 1
ATOM 648 C C . SER A 1 84 ? 5.287 -11.193 -16.410 1.00 64.50 84 SER A C 1
ATOM 650 O O . SER A 1 84 ? 5.215 -11.515 -15.228 1.00 64.50 84 SER A O 1
ATOM 652 N N . ARG A 1 85 ? 5.327 -12.105 -17.389 1.00 58.09 85 ARG A N 1
ATOM 653 C CA . ARG A 1 85 ? 5.546 -13.532 -17.176 1.00 58.09 85 ARG A CA 1
ATOM 654 C C . ARG A 1 85 ? 7.047 -13.747 -17.214 1.00 58.09 85 ARG A C 1
ATOM 656 O O . ARG A 1 85 ? 7.579 -13.809 -18.308 1.00 58.09 85 ARG A O 1
ATOM 663 N N . TYR A 1 86 ? 7.683 -13.763 -16.053 1.00 48.97 86 TYR A N 1
ATOM 664 C CA . TYR A 1 86 ? 8.936 -14.432 -15.668 1.00 48.97 86 TYR A CA 1
ATOM 665 C C . TYR A 1 86 ? 9.493 -13.701 -14.449 1.00 48.97 86 TYR A C 1
ATOM 667 O O . TYR A 1 86 ? 9.645 -12.462 -14.527 1.00 48.97 86 TYR A O 1
#

Foldseek 3Di:
DDDDDPPPPPVVNVVVVVQVVCVVVPDDDDLVPDDPVVNDDDDDDPVVVVVVVVVVVVVVVQVVLCVDPNSVVVCVVPVCPVPPPD

Sequence (86 aa):
LRWVPGHQDIAGNEQADCEAKLAAAGDSSSIRLLPPALRQPLPVSLAKAKQVYNKELEQRAAERWRASARGRKFQRVDPAIPSSRY

Radius of gyration: 23.36 Å; chains: 1; bounding box: 43×30×60 Å